Protein AF-A0A971HDA5-F1 (afdb_monomer)

Foldseek 3Di:
DQDVQQLLCCLQPVGGQVVQCVVCVPDDDTPLVVDDPQSVVLSVVLVVVLVVVVVVVDDSVVSSVVSSVSNVVSSVVVVVVVVVVVVVVVVVD

Structure (mmCIF, N/CA/C/O backbone):
data_AF-A0A971HDA5-F1
#
_entry.id   AF-A0A971HDA5-F1
#
loop_
_atom_site.group_PDB
_atom_site.id
_atom_site.type_symbol
_atom_site.label_atom_id
_atom_site.label_alt_id
_atom_site.label_comp_id
_atom_site.label_asym_id
_atom_site.label_entity_id
_atom_site.label_seq_id
_atom_site.pdbx_PDB_ins_code
_atom_site.Cartn_x
_atom_site.Cartn_y
_atom_site.Cartn_z
_atom_site.occupancy
_atom_site.B_iso_or_equiv
_atom_site.auth_seq_id
_atom_site.auth_comp_id
_atom_site.auth_asym_id
_atom_site.auth_atom_id
_atom_site.pdbx_PDB_model_num
ATOM 1 N N . TYR A 1 1 ? 10.515 -10.261 -12.249 1.00 44.00 1 TYR A N 1
ATOM 2 C CA . TYR A 1 1 ? 10.109 -8.845 -12.309 1.00 44.00 1 TYR A CA 1
ATOM 3 C C . TYR A 1 1 ? 8.896 -8.670 -11.412 1.00 44.00 1 TYR A C 1
ATOM 5 O O . TYR A 1 1 ? 7.950 -9.426 -11.583 1.00 44.00 1 TYR A O 1
ATOM 13 N N . ALA A 1 2 ? 8.961 -7.781 -10.414 1.00 70.12 2 ALA A N 1
ATOM 14 C CA . ALA A 1 2 ? 7.833 -7.500 -9.522 1.00 70.12 2 ALA A CA 1
ATOM 15 C C . ALA A 1 2 ? 6.724 -6.801 -10.317 1.00 70.12 2 ALA A C 1
ATOM 17 O O . ALA A 1 2 ? 7.006 -5.852 -11.052 1.00 70.12 2 ALA A O 1
ATOM 18 N N . THR A 1 3 ? 5.496 -7.305 -10.219 1.00 89.00 3 THR A N 1
ATOM 19 C CA . THR A 1 3 ? 4.338 -6.715 -10.900 1.00 89.00 3 THR A CA 1
ATOM 20 C C . THR A 1 3 ? 3.992 -5.353 -10.286 1.00 89.00 3 THR A C 1
ATOM 22 O O . THR A 1 3 ? 4.367 -5.069 -9.150 1.00 89.00 3 THR A O 1
ATOM 25 N N . GLU A 1 4 ? 3.243 -4.504 -10.995 1.00 91.81 4 GLU A N 1
ATOM 26 C CA . GLU A 1 4 ? 2.730 -3.251 -10.407 1.00 91.81 4 GLU A CA 1
ATOM 27 C C . GLU A 1 4 ? 1.823 -3.526 -9.190 1.00 91.81 4 GLU A C 1
ATOM 29 O O . GLU A 1 4 ? 1.804 -2.756 -8.234 1.00 91.81 4 GLU A O 1
ATOM 34 N N . ALA A 1 5 ? 1.145 -4.678 -9.158 1.00 92.38 5 ALA A N 1
ATOM 35 C CA . ALA A 1 5 ? 0.397 -5.120 -7.984 1.00 92.38 5 ALA A CA 1
ATOM 36 C C . ALA A 1 5 ? 1.315 -5.429 -6.787 1.00 92.38 5 ALA A C 1
ATOM 38 O O . ALA A 1 5 ? 1.024 -5.004 -5.670 1.00 92.38 5 ALA A O 1
ATOM 39 N N . ASP A 1 6 ? 2.441 -6.117 -7.005 1.00 93.44 6 ASP A N 1
ATOM 40 C CA . ASP A 1 6 ? 3.425 -6.377 -5.944 1.00 93.44 6 ASP A CA 1
ATOM 41 C C . ASP A 1 6 ? 4.087 -5.094 -5.444 1.00 93.44 6 ASP A C 1
ATOM 43 O O . ASP A 1 6 ? 4.368 -4.980 -4.253 1.00 93.44 6 ASP A O 1
ATOM 47 N N . LEU A 1 7 ? 4.297 -4.115 -6.326 1.00 95.44 7 LEU A N 1
ATOM 48 C CA . LEU A 1 7 ? 4.803 -2.796 -5.961 1.00 95.44 7 LEU A CA 1
ATOM 49 C C . LEU A 1 7 ? 3.872 -2.113 -4.957 1.00 95.44 7 LEU A C 1
ATOM 51 O O . LEU A 1 7 ? 4.317 -1.684 -3.892 1.00 95.44 7 LEU A O 1
ATOM 55 N N . LEU A 1 8 ? 2.579 -2.059 -5.276 1.00 96.94 8 LEU A N 1
ATOM 56 C CA . LEU A 1 8 ? 1.561 -1.459 -4.415 1.00 96.94 8 LEU A CA 1
ATOM 57 C C . LEU A 1 8 ? 1.414 -2.221 -3.095 1.00 96.94 8 LEU A C 1
ATOM 59 O O . LEU A 1 8 ? 1.349 -1.601 -2.036 1.00 96.94 8 LEU A O 1
ATOM 63 N N . ASN A 1 9 ? 1.434 -3.557 -3.142 1.00 95.94 9 ASN A N 1
ATOM 64 C CA . ASN A 1 9 ? 1.392 -4.384 -1.936 1.00 95.94 9 ASN A CA 1
ATOM 65 C C . ASN A 1 9 ? 2.620 -4.141 -1.050 1.00 95.94 9 ASN A C 1
ATOM 67 O O . ASN A 1 9 ? 2.484 -4.003 0.161 1.00 95.94 9 ASN A O 1
ATOM 71 N N . THR A 1 10 ? 3.806 -4.004 -1.643 1.00 95.62 10 THR A N 1
ATOM 72 C CA . THR A 1 10 ? 5.035 -3.705 -0.898 1.00 95.62 10 THR A CA 1
ATOM 73 C C . THR A 1 10 ? 4.975 -2.308 -0.284 1.00 95.62 10 THR A C 1
ATOM 75 O O . THR A 1 10 ? 5.336 -2.132 0.876 1.00 95.62 10 THR A O 1
ATOM 78 N N . ALA A 1 11 ? 4.479 -1.315 -1.026 1.00 96.88 11 ALA A N 1
ATOM 79 C CA . ALA A 1 11 ? 4.333 0.047 -0.524 1.00 96.88 11 ALA A CA 1
ATOM 80 C C . ALA A 1 11 ? 3.335 0.141 0.643 1.00 96.88 11 ALA A C 1
ATOM 82 O O . ALA A 1 11 ? 3.586 0.887 1.588 1.00 96.88 11 ALA A O 1
ATOM 83 N N . MET A 1 12 ? 2.235 -0.616 0.595 1.00 96.75 12 MET A N 1
ATOM 84 C CA . MET A 1 12 ? 1.176 -0.576 1.606 1.00 96.75 12 MET A CA 1
ATOM 85 C C . MET A 1 12 ? 1.431 -1.503 2.804 1.00 96.75 12 MET A C 1
ATOM 87 O O . MET A 1 12 ? 1.207 -1.118 3.948 1.00 96.75 12 MET A O 1
ATOM 91 N N . PHE A 1 13 ? 1.884 -2.731 2.549 1.00 95.94 13 PHE A N 1
ATOM 92 C CA . PHE A 1 13 ? 1.941 -3.818 3.535 1.00 95.94 13 PHE A CA 1
ATOM 93 C C . PHE A 1 13 ? 3.359 -4.305 3.839 1.00 95.94 13 PHE A C 1
ATOM 95 O O . PHE A 1 13 ? 3.536 -5.159 4.705 1.00 95.94 13 PHE A O 1
ATOM 102 N N . GLY A 1 14 ? 4.370 -3.812 3.119 1.00 95.38 14 GLY A N 1
ATOM 103 C CA . GLY A 1 14 ? 5.755 -4.256 3.282 1.00 95.38 14 GLY A CA 1
ATOM 104 C C . GLY A 1 14 ? 6.026 -5.678 2.783 1.00 95.38 14 GLY A C 1
ATOM 105 O O . GLY A 1 14 ? 7.076 -6.226 3.098 1.00 95.38 14 GLY A O 1
ATOM 106 N N . MET A 1 15 ? 5.101 -6.278 2.026 1.00 94.19 15 MET A N 1
ATOM 107 C CA . MET A 1 15 ? 5.238 -7.633 1.490 1.00 94.19 15 MET A CA 1
ATOM 108 C C . MET A 1 15 ? 4.581 -7.774 0.115 1.00 94.19 15 MET A C 1
ATOM 110 O O . MET A 1 15 ? 3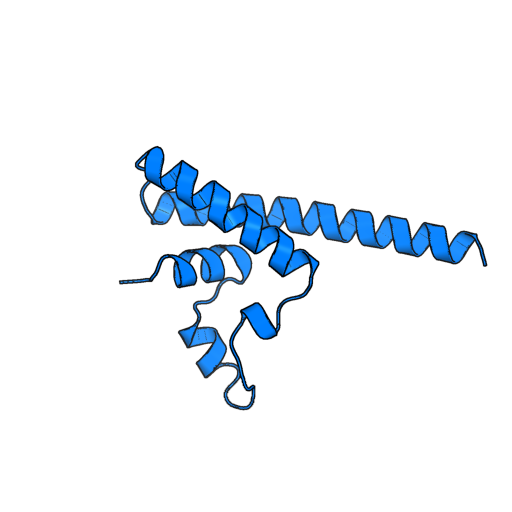.618 -7.083 -0.220 1.00 94.19 15 MET A O 1
ATOM 114 N N . THR A 1 16 ? 5.090 -8.711 -0.673 1.00 94.38 16 THR A N 1
ATOM 115 C CA . THR A 1 16 ? 4.549 -9.115 -1.974 1.00 94.38 16 THR A CA 1
ATOM 116 C C . THR A 1 16 ? 3.352 -10.057 -1.827 1.00 94.38 16 THR A C 1
ATOM 118 O O . THR A 1 16 ? 3.104 -10.637 -0.765 1.00 94.38 16 THR A O 1
ATOM 121 N N . ALA A 1 17 ? 2.616 -10.283 -2.922 1.00 92.31 17 ALA A N 1
ATOM 122 C CA . ALA A 1 17 ? 1.513 -11.247 -2.917 1.00 92.31 17 ALA A CA 1
ATOM 123 C C . ALA A 1 17 ? 1.988 -12.682 -2.617 1.00 92.31 17 ALA A C 1
ATOM 125 O O . ALA A 1 17 ? 1.255 -13.475 -2.017 1.00 92.31 17 ALA A O 1
ATOM 126 N N . LYS A 1 18 ? 3.219 -13.011 -3.033 1.00 92.31 18 LYS A N 1
ATOM 127 C CA . LYS A 1 18 ? 3.846 -14.310 -2.781 1.00 92.31 18 LYS A CA 1
ATOM 128 C C . LYS A 1 18 ? 4.173 -14.489 -1.298 1.00 92.31 18 LYS A C 1
ATOM 130 O O . LYS A 1 18 ? 3.726 -15.470 -0.715 1.00 92.31 18 LYS A O 1
ATOM 135 N N . GLU A 1 19 ? 4.874 -13.533 -0.690 1.00 94.31 19 GLU A N 1
ATOM 136 C CA . GLU A 1 19 ? 5.244 -13.585 0.735 1.00 94.31 19 GLU A CA 1
ATOM 137 C C . GLU A 1 19 ? 4.009 -13.650 1.638 1.00 94.31 19 GLU A C 1
ATOM 139 O O . GLU A 1 19 ? 3.985 -14.403 2.614 1.00 94.31 19 GLU A O 1
ATOM 144 N N . TRP A 1 20 ? 2.941 -12.927 1.279 1.00 95.19 20 TRP A N 1
ATOM 145 C CA . TRP A 1 20 ? 1.672 -13.021 1.997 1.00 95.19 20 TRP A CA 1
ATOM 146 C C . TRP A 1 20 ? 1.089 -14.435 1.945 1.00 95.19 20 TRP A C 1
ATOM 148 O O . TRP A 1 20 ? 0.658 -14.957 2.970 1.00 95.19 20 TRP A O 1
ATOM 158 N N . ARG A 1 21 ? 1.093 -15.070 0.767 1.00 93.88 21 ARG A N 1
ATOM 159 C CA . ARG A 1 21 ? 0.555 -16.425 0.581 1.00 93.88 21 ARG A CA 1
ATOM 160 C C . ARG A 1 21 ? 1.399 -17.484 1.287 1.00 93.88 21 ARG A C 1
ATOM 162 O O . ARG A 1 21 ? 0.838 -18.416 1.849 1.00 93.88 21 ARG A O 1
ATOM 169 N N . GLU A 1 22 ? 2.718 -17.321 1.298 1.00 94.56 22 GLU A N 1
ATOM 170 C CA . GLU A 1 22 ? 3.631 -18.180 2.062 1.00 94.56 22 GLU A CA 1
ATOM 171 C C . GLU A 1 22 ? 3.413 -18.035 3.575 1.00 94.56 22 GLU A C 1
ATOM 173 O O . GLU A 1 22 ? 3.458 -19.025 4.300 1.00 94.56 22 GLU A O 1
ATOM 178 N N . SER A 1 23 ? 3.102 -16.822 4.043 1.00 94.69 23 SER A N 1
ATOM 179 C CA . SER A 1 23 ? 2.835 -16.536 5.461 1.00 94.69 23 SER A CA 1
ATOM 180 C C . SER A 1 23 ? 1.403 -16.867 5.908 1.00 94.69 23 SER A C 1
ATOM 182 O O . SER A 1 23 ? 1.132 -16.891 7.105 1.00 94.69 23 SER A O 1
ATOM 184 N N . ASN A 1 24 ? 0.475 -17.100 4.973 1.00 94.31 24 ASN A N 1
ATOM 185 C CA . ASN A 1 24 ? -0.940 -17.391 5.242 1.00 94.31 24 ASN A CA 1
ATOM 186 C C . ASN A 1 24 ? -1.418 -18.616 4.425 1.00 94.31 24 ASN A C 1
ATOM 188 O O . ASN A 1 24 ? -2.319 -18.479 3.591 1.00 94.31 24 ASN A O 1
ATOM 192 N N . PRO A 1 25 ? -0.824 -19.811 4.622 1.00 93.56 25 PRO A N 1
ATOM 193 C CA . PRO A 1 25 ? -1.093 -20.990 3.789 1.00 93.56 25 PRO A CA 1
ATOM 194 C C . PRO A 1 25 ? -2.524 -21.538 3.928 1.00 93.56 25 PRO A C 1
ATOM 196 O O . PRO A 1 25 ? -3.017 -22.230 3.040 1.00 93.56 25 PRO A O 1
ATOM 199 N N . ASP A 1 26 ? -3.191 -21.237 5.038 1.00 93.75 26 ASP A N 1
ATOM 200 C CA . ASP A 1 26 ? -4.542 -21.671 5.395 1.00 93.75 26 ASP A CA 1
ATOM 201 C C . ASP A 1 26 ? -5.639 -20.690 4.944 1.00 93.75 26 ASP A C 1
ATOM 203 O O . ASP A 1 26 ? -6.819 -21.053 4.889 1.00 93.75 26 ASP A O 1
ATOM 207 N N . LYS A 1 27 ? -5.274 -19.455 4.575 1.00 90.94 27 LYS A N 1
ATOM 208 C CA . LYS A 1 27 ? -6.240 -18.448 4.129 1.00 90.94 27 LYS A CA 1
ATOM 209 C C . LYS A 1 27 ? -6.568 -18.603 2.649 1.00 90.94 27 LYS A C 1
ATOM 211 O O . LYS A 1 27 ? -5.702 -18.620 1.775 1.00 90.94 27 LYS A O 1
ATOM 216 N N . LYS A 1 28 ? -7.866 -18.643 2.352 1.00 87.00 28 LYS A N 1
ATOM 217 C CA . LYS A 1 28 ? -8.383 -18.508 0.984 1.00 87.00 28 LYS A CA 1
ATOM 218 C C . LYS A 1 28 ? -8.373 -17.027 0.590 1.00 87.00 28 LYS A C 1
ATOM 220 O O . LYS A 1 28 ? -8.705 -16.183 1.412 1.00 87.00 28 LYS A O 1
ATOM 225 N N . GLY A 1 29 ? -8.021 -16.725 -0.660 1.00 88.69 29 GLY A N 1
ATOM 226 C CA . GLY A 1 29 ? -7.973 -15.347 -1.176 1.00 88.69 29 GLY A CA 1
ATOM 227 C C . GLY A 1 29 ? -6.562 -14.757 -1.240 1.00 88.69 29 GLY A C 1
ATOM 228 O O . GLY A 1 29 ? -5.581 -15.486 -1.351 1.00 88.69 29 GLY A O 1
ATOM 229 N N . ASN A 1 30 ? -6.445 -13.437 -1.257 1.00 91.56 30 ASN A N 1
ATOM 230 C CA . ASN A 1 30 ? -5.201 -12.680 -1.371 1.00 91.56 30 ASN A CA 1
ATOM 231 C C . ASN A 1 30 ? -5.121 -11.581 -0.295 1.00 91.56 30 ASN A C 1
ATOM 233 O O . ASN A 1 30 ? -6.073 -11.357 0.446 1.00 91.56 30 ASN A O 1
ATOM 237 N N . ILE A 1 31 ? -3.991 -10.876 -0.222 1.00 93.75 31 ILE A N 1
ATOM 238 C CA . ILE A 1 31 ? -3.756 -9.836 0.791 1.00 93.75 31 ILE A CA 1
ATOM 239 C C . ILE A 1 31 ? -4.837 -8.747 0.829 1.00 93.75 31 ILE A C 1
ATOM 241 O O . ILE A 1 31 ? -5.176 -8.276 1.910 1.00 93.75 31 ILE A O 1
ATOM 245 N N . ARG A 1 32 ? -5.423 -8.386 -0.321 1.00 93.62 32 ARG A N 1
ATOM 246 C CA . ARG A 1 32 ? -6.487 -7.376 -0.407 1.00 93.62 32 ARG A CA 1
ATOM 247 C C . ARG A 1 32 ? -7.813 -7.886 0.160 1.00 93.62 32 ARG A C 1
ATOM 249 O O . ARG A 1 32 ? -8.555 -7.094 0.720 1.00 93.62 32 ARG A O 1
ATOM 256 N N . ASP A 1 33 ? -8.078 -9.192 0.095 1.00 93.62 33 ASP A N 1
ATOM 257 C CA . ASP A 1 33 ? -9.274 -9.796 0.710 1.00 93.62 33 ASP A CA 1
ATOM 258 C C . ASP A 1 33 ? -9.199 -9.771 2.247 1.00 93.62 33 ASP A C 1
ATOM 260 O O . ASP A 1 33 ? -10.216 -9.858 2.930 1.00 93.62 33 ASP A O 1
ATOM 264 N N . ALA A 1 34 ? -7.985 -9.658 2.795 1.00 93.25 34 ALA A N 1
ATOM 265 C CA . ALA A 1 34 ? -7.724 -9.542 4.226 1.00 93.25 34 ALA A CA 1
ATOM 266 C C . ALA A 1 34 ? -7.493 -8.089 4.689 1.00 93.25 34 ALA A C 1
ATOM 268 O O . ALA A 1 34 ? -7.187 -7.877 5.863 1.00 93.25 34 ALA A O 1
ATOM 269 N N . ALA A 1 35 ? -7.596 -7.107 3.788 1.00 95.06 35 ALA A N 1
ATOM 270 C CA . ALA A 1 35 ? -7.362 -5.702 4.094 1.00 95.06 35 ALA A CA 1
ATOM 271 C C . ALA A 1 35 ? -8.610 -5.040 4.702 1.00 95.06 35 ALA A C 1
ATOM 273 O O . ALA A 1 35 ? -9.743 -5.396 4.376 1.00 95.06 35 ALA A O 1
ATOM 274 N N . THR A 1 36 ? -8.409 -4.051 5.574 1.00 95.69 36 THR A N 1
ATOM 275 C CA . THR A 1 36 ? -9.513 -3.231 6.097 1.00 95.69 36 THR A CA 1
ATOM 276 C C . THR A 1 36 ? -10.052 -2.284 5.025 1.00 95.69 36 THR A C 1
ATOM 278 O O . THR A 1 36 ? -9.399 -2.037 4.007 1.00 95.69 36 THR A O 1
ATOM 281 N N . LEU A 1 37 ? -11.234 -1.704 5.254 1.00 94.12 37 LEU A N 1
ATOM 282 C CA . LEU A 1 37 ? -11.814 -0.734 4.325 1.00 94.12 37 LEU A CA 1
ATOM 283 C C . LEU A 1 37 ? -10.881 0.467 4.107 1.00 94.12 37 LEU A C 1
ATOM 285 O O . LEU A 1 37 ? -10.666 0.882 2.972 1.00 94.12 37 LEU A O 1
ATOM 289 N N . GLU A 1 38 ? -10.272 0.981 5.175 1.00 95.31 38 GLU A N 1
ATOM 290 C CA . GLU A 1 38 ? -9.320 2.093 5.118 1.00 95.31 38 GLU A CA 1
ATOM 291 C C . GLU A 1 38 ? -8.110 1.725 4.256 1.00 95.31 38 GLU A C 1
ATOM 293 O O . GLU A 1 38 ? -7.687 2.505 3.404 1.00 95.31 38 GLU A O 1
ATOM 298 N N . GLN A 1 39 ? -7.586 0.507 4.421 1.00 96.88 39 GLN A N 1
ATOM 299 C CA . GLN A 1 39 ? -6.459 0.020 3.630 1.00 96.88 39 GLN A CA 1
ATOM 300 C C . GLN A 1 39 ? -6.814 -0.123 2.145 1.00 96.88 39 GLN A C 1
ATOM 302 O O . GLN A 1 39 ? -5.995 0.208 1.289 1.00 96.88 39 GLN A O 1
ATOM 307 N N . LEU A 1 40 ? -8.031 -0.574 1.827 1.00 96.69 40 LEU A N 1
ATOM 308 C CA . LEU A 1 40 ? -8.527 -0.655 0.450 1.00 96.69 40 LEU A CA 1
ATOM 309 C C . LEU A 1 40 ? -8.693 0.731 -0.187 1.00 96.69 40 LEU A C 1
ATOM 311 O O . LEU A 1 40 ? -8.328 0.916 -1.349 1.00 96.69 40 LEU A O 1
ATOM 315 N N . VAL A 1 41 ? -9.180 1.716 0.575 1.00 96.69 41 VAL A N 1
ATOM 316 C CA . VAL A 1 41 ? -9.277 3.115 0.127 1.00 96.69 41 VAL A CA 1
ATOM 317 C C . VAL A 1 41 ? -7.891 3.676 -0.188 1.00 96.69 41 VAL A C 1
ATOM 319 O O . VAL A 1 41 ? -7.685 4.238 -1.266 1.00 96.69 41 VAL A O 1
ATOM 322 N N . VAL A 1 42 ? -6.919 3.480 0.708 1.00 97.88 42 VAL A N 1
ATOM 323 C CA . VAL A 1 42 ? -5.539 3.928 0.477 1.00 97.88 42 VAL A CA 1
ATOM 324 C C . VAL A 1 42 ? -4.938 3.227 -0.740 1.00 97.88 42 VAL A C 1
ATOM 326 O O . VAL A 1 42 ? -4.384 3.903 -1.600 1.00 97.88 42 VAL A O 1
ATOM 329 N N . LEU A 1 43 ? -5.105 1.908 -0.889 1.00 97.38 43 LEU A N 1
ATOM 330 C CA . LEU A 1 43 ? -4.632 1.169 -2.067 1.00 97.38 43 LEU A CA 1
ATOM 331 C C . LEU A 1 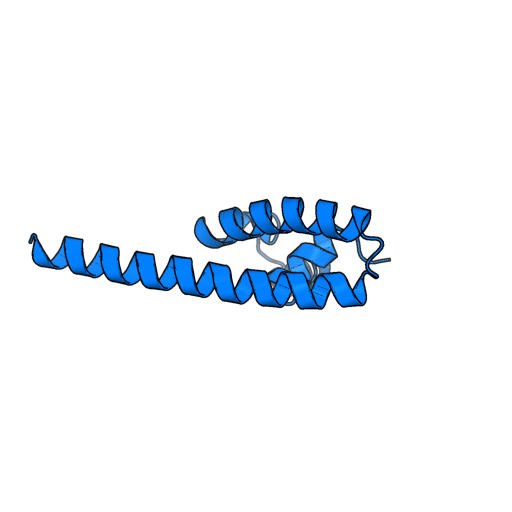43 ? -5.196 1.715 -3.384 1.00 97.38 43 LEU A C 1
ATOM 333 O O . LEU A 1 43 ? -4.431 1.913 -4.326 1.00 97.38 43 LEU A O 1
ATOM 337 N N . SER A 1 44 ? -6.503 1.987 -3.450 1.00 97.06 44 SER A N 1
ATOM 338 C CA . SER A 1 44 ? -7.133 2.564 -4.646 1.00 97.06 4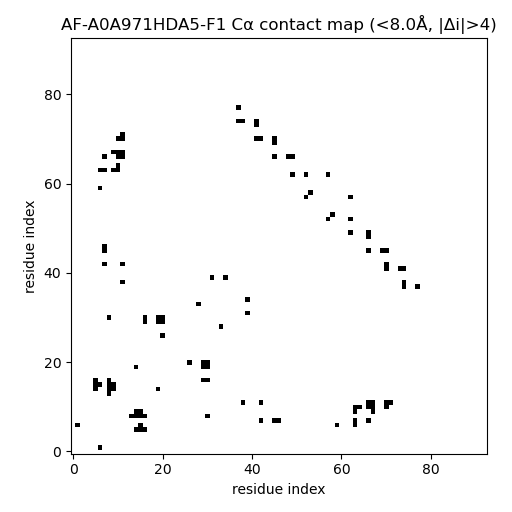4 SER A CA 1
ATOM 339 C C . SER A 1 44 ? -6.535 3.931 -4.996 1.00 97.06 44 SER A C 1
ATOM 341 O O . SER A 1 44 ? -6.294 4.247 -6.166 1.00 97.06 44 SER A O 1
ATOM 343 N N . ASN A 1 45 ? -6.217 4.731 -3.979 1.00 97.56 45 ASN A N 1
ATOM 344 C CA . ASN A 1 45 ? -5.540 5.996 -4.196 1.00 97.56 45 ASN A CA 1
ATOM 345 C C . ASN A 1 45 ? -4.074 5.808 -4.647 1.00 97.56 45 ASN A C 1
ATOM 347 O O . ASN A 1 45 ? -3.620 6.496 -5.564 1.00 97.56 45 ASN A O 1
ATOM 351 N N . LEU A 1 46 ? -3.341 4.849 -4.070 1.00 98.19 46 LEU A N 1
ATOM 352 C CA . LEU A 1 46 ? -1.977 4.523 -4.498 1.00 98.19 46 LEU A CA 1
ATOM 353 C C . LEU A 1 46 ? -1.925 4.052 -5.956 1.00 98.19 46 LEU A C 1
ATOM 355 O O . LEU A 1 46 ? -0.972 4.393 -6.647 1.00 98.19 46 LEU A O 1
ATOM 359 N N . GLU A 1 47 ? -2.929 3.322 -6.449 1.00 97.75 47 GLU A N 1
ATOM 360 C CA . GLU A 1 47 ? -3.032 2.931 -7.865 1.00 97.75 47 GLU A CA 1
ATOM 361 C C . GLU A 1 47 ? -3.062 4.156 -8.789 1.00 97.75 47 GLU A C 1
ATOM 363 O O . GLU A 1 47 ? -2.295 4.234 -9.754 1.00 97.75 47 GLU A O 1
ATOM 368 N N . SER A 1 48 ? -3.886 5.149 -8.445 1.00 97.81 48 SER A N 1
ATOM 369 C CA . SER A 1 48 ? -4.012 6.397 -9.208 1.00 97.81 48 SER A CA 1
ATOM 370 C C . SER A 1 48 ? -2.718 7.216 -9.183 1.00 97.81 48 SER A C 1
ATOM 372 O O . SER A 1 48 ? -2.258 7.708 -10.215 1.00 97.81 48 SER A O 1
ATOM 374 N N . ILE A 1 49 ? -2.084 7.327 -8.012 1.00 98.12 49 ILE A N 1
ATOM 375 C CA . ILE A 1 49 ? -0.807 8.035 -7.866 1.00 98.12 49 ILE A CA 1
ATOM 376 C C . ILE A 1 49 ? 0.293 7.302 -8.625 1.00 98.12 49 ILE A C 1
ATOM 378 O O . ILE A 1 49 ? 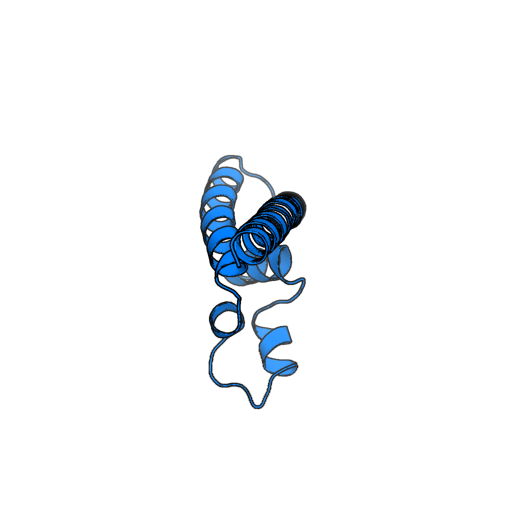1.062 7.926 -9.345 1.00 98.12 49 ILE A O 1
ATOM 382 N N . ASN A 1 50 ? 0.354 5.978 -8.529 1.00 98.06 50 ASN A N 1
ATOM 383 C CA . ASN A 1 50 ? 1.357 5.188 -9.223 1.00 98.06 50 ASN A CA 1
ATOM 384 C C . ASN A 1 50 ? 1.293 5.390 -10.745 1.00 98.06 50 ASN A C 1
ATOM 386 O O . ASN A 1 50 ? 2.337 5.555 -11.372 1.00 98.06 50 ASN A O 1
ATOM 390 N N . ALA A 1 51 ? 0.088 5.460 -11.324 1.00 97.94 51 ALA A N 1
ATOM 391 C CA . ALA A 1 51 ? -0.091 5.797 -12.736 1.00 97.94 51 ALA A CA 1
ATOM 392 C C . ALA A 1 51 ? 0.496 7.179 -13.076 1.00 97.94 51 ALA A C 1
ATOM 394 O O . ALA A 1 51 ? 1.242 7.312 -14.045 1.00 97.94 51 ALA A O 1
ATOM 395 N N . MET A 1 52 ? 0.239 8.195 -12.245 1.00 98.25 52 MET A N 1
ATOM 396 C CA . MET A 1 52 ? 0.844 9.524 -12.400 1.00 98.25 52 MET A CA 1
ATOM 397 C C . MET A 1 52 ? 2.379 9.471 -12.332 1.00 98.25 52 MET A C 1
ATOM 399 O O . MET A 1 52 ? 3.047 10.075 -13.167 1.00 98.25 52 MET A O 1
ATOM 403 N N . LEU A 1 53 ? 2.950 8.733 -11.376 1.00 98.00 53 LEU A N 1
ATOM 404 C CA . LEU A 1 53 ? 4.404 8.634 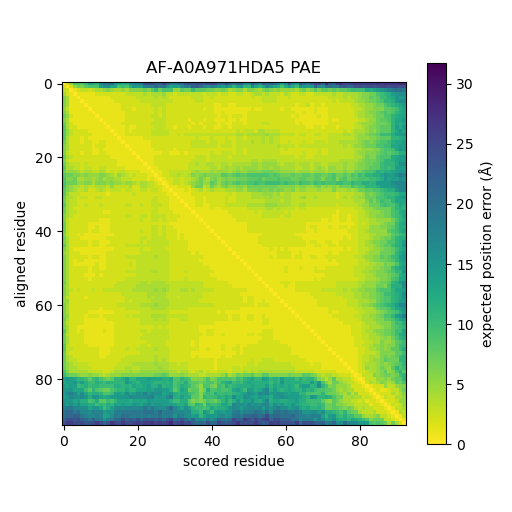-11.225 1.00 98.00 53 LEU A CA 1
ATOM 405 C C . LEU A 1 53 ? 5.059 7.883 -12.398 1.00 98.00 53 LEU A C 1
ATOM 407 O O . LEU A 1 53 ? 6.184 8.202 -12.775 1.00 98.00 53 LEU A O 1
ATOM 411 N N . ILE A 1 54 ? 4.362 6.911 -12.998 1.00 97.44 54 ILE A N 1
ATOM 412 C CA . ILE A 1 54 ? 4.801 6.260 -14.243 1.00 97.44 54 ILE A CA 1
ATOM 413 C C . ILE A 1 54 ? 4.845 7.279 -15.386 1.00 97.44 54 ILE A C 1
ATOM 415 O O . ILE A 1 54 ? 5.828 7.316 -16.120 1.00 97.44 54 ILE A O 1
ATOM 419 N N . HIS A 1 55 ? 3.824 8.133 -15.521 1.00 97.88 55 HIS A N 1
ATOM 420 C CA . HIS A 1 55 ? 3.811 9.203 -16.528 1.00 97.88 55 HIS A CA 1
ATOM 421 C C . HIS A 1 55 ? 4.920 10.242 -16.330 1.00 97.88 55 HIS A C 1
ATOM 423 O O . HIS A 1 55 ? 5.350 10.866 -17.294 1.00 97.88 55 HIS A O 1
ATOM 429 N N . GLN A 1 56 ? 5.390 10.417 -15.098 1.00 98.06 56 GLN A N 1
ATOM 430 C CA . GLN A 1 56 ? 6.544 11.252 -14.757 1.00 98.06 56 GLN A CA 1
ATOM 431 C C . GLN A 1 56 ? 7.889 10.525 -14.929 1.00 98.06 56 GLN A C 1
ATOM 433 O O . GLN A 1 56 ? 8.921 11.058 -14.533 1.00 98.06 56 GLN A O 1
ATOM 438 N N . GLU A 1 57 ? 7.880 9.311 -15.487 1.00 97.81 57 GLU A N 1
ATOM 439 C CA . GLU A 1 57 ? 9.066 8.496 -15.778 1.00 97.81 57 GLU A CA 1
ATOM 440 C C . GLU A 1 57 ? 9.918 8.154 -14.541 1.00 97.81 57 GLU A C 1
ATOM 442 O O . GLU A 1 57 ? 11.104 7.837 -14.646 1.00 97.81 57 GLU A O 1
ATOM 447 N N . LEU A 1 58 ? 9.311 8.154 -13.347 1.00 97.81 58 LEU A N 1
ATOM 448 C CA . LEU A 1 58 ? 9.998 7.760 -12.118 1.00 97.81 58 LEU A CA 1
ATOM 449 C C . LEU A 1 58 ? 10.316 6.264 -12.113 1.00 97.81 58 LEU A C 1
ATOM 451 O O . LEU A 1 58 ? 9.480 5.405 -12.431 1.00 97.81 58 LEU A O 1
ATOM 455 N N . SER A 1 59 ? 11.520 5.930 -11.647 1.00 96.62 59 SER A N 1
ATOM 456 C CA . SER A 1 59 ? 11.931 4.537 -11.513 1.00 96.62 59 SER A CA 1
ATOM 457 C C . SER A 1 59 ? 11.071 3.804 -10.481 1.00 96.62 59 SER A C 1
ATOM 459 O O . SER A 1 59 ? 10.574 4.381 -9.512 1.00 96.62 59 SER A O 1
ATOM 461 N N . GLN A 1 60 ? 10.946 2.484 -10.631 1.00 94.88 60 GLN A N 1
ATOM 462 C CA . GLN A 1 60 ? 10.188 1.647 -9.695 1.00 94.88 60 GLN A CA 1
ATOM 463 C C . GLN A 1 60 ? 10.622 1.855 -8.230 1.00 94.88 60 GLN A C 1
ATOM 465 O O . GLN A 1 60 ? 9.794 1.927 -7.324 1.00 94.88 60 GLN A O 1
ATOM 470 N N . LYS A 1 61 ? 11.932 2.006 -8.006 1.00 94.56 61 LYS A N 1
ATOM 471 C CA . LYS A 1 61 ? 12.528 2.217 -6.682 1.00 94.56 61 LYS A CA 1
ATOM 472 C C . LYS A 1 61 ? 12.118 3.554 -6.063 1.00 94.56 61 LYS A C 1
ATOM 474 O O . LYS A 1 61 ? 11.917 3.623 -4.853 1.00 94.56 61 LYS A O 1
ATOM 479 N N . GLU A 1 62 ? 12.021 4.609 -6.865 1.00 97.31 62 GLU A N 1
ATOM 480 C CA . GLU A 1 62 ? 11.561 5.923 -6.403 1.00 97.31 62 GLU A CA 1
ATOM 481 C C . GLU A 1 62 ? 10.066 5.898 -6.108 1.00 97.31 62 GLU A C 1
ATOM 483 O O . GLU A 1 62 ? 9.649 6.352 -5.041 1.00 97.31 62 GLU A O 1
ATOM 488 N N . ARG A 1 63 ? 9.280 5.279 -6.998 1.00 97.50 63 ARG A N 1
ATOM 489 C CA . ARG A 1 63 ? 7.832 5.120 -6.827 1.00 97.50 63 ARG A CA 1
ATOM 490 C C . ARG A 1 63 ? 7.489 4.403 -5.526 1.00 97.50 63 ARG A C 1
ATOM 492 O O . ARG A 1 63 ? 6.689 4.924 -4.760 1.00 97.50 63 ARG A O 1
ATOM 499 N N . ILE A 1 64 ? 8.142 3.278 -5.212 1.00 96.31 64 ILE A N 1
ATOM 500 C CA . ILE A 1 64 ? 7.898 2.533 -3.959 1.00 96.31 64 ILE A CA 1
ATOM 501 C C . ILE A 1 64 ? 8.088 3.420 -2.726 1.00 96.31 64 ILE A C 1
ATOM 503 O O . ILE A 1 64 ? 7.254 3.400 -1.824 1.00 96.31 64 ILE A O 1
ATOM 507 N N . LYS A 1 65 ? 9.162 4.217 -2.683 1.00 97.12 65 LYS A N 1
ATOM 508 C CA . LYS A 1 65 ? 9.437 5.103 -1.542 1.00 97.12 65 LYS A CA 1
ATOM 509 C C . LYS A 1 65 ? 8.356 6.167 -1.379 1.00 97.12 65 LYS A C 1
ATOM 511 O O . LYS A 1 65 ? 7.892 6.393 -0.266 1.00 97.12 65 LYS A O 1
ATOM 516 N N . GLN A 1 66 ? 7.955 6.804 -2.479 1.00 98.12 66 GLN A N 1
ATOM 517 C CA . GLN A 1 66 ? 6.916 7.832 -2.446 1.00 98.12 66 GLN A CA 1
ATOM 518 C C . GLN A 1 66 ? 5.553 7.244 -2.072 1.00 98.12 66 GLN A C 1
ATOM 520 O O . GLN A 1 66 ? 4.873 7.775 -1.199 1.00 98.12 66 GLN A O 1
ATOM 525 N N . LEU A 1 67 ? 5.179 6.117 -2.677 1.00 98.44 67 LEU A N 1
ATOM 526 C CA . LEU A 1 67 ? 3.917 5.439 -2.394 1.00 98.44 67 LEU A CA 1
ATOM 527 C C . LEU A 1 67 ? 3.850 4.955 -0.946 1.00 98.44 67 LEU A C 1
ATOM 529 O O . LEU A 1 67 ? 2.816 5.125 -0.314 1.00 98.44 67 LEU A O 1
ATOM 533 N N . ASN A 1 68 ? 4.940 4.419 -0.389 1.00 98.31 68 ASN A N 1
ATOM 534 C CA . ASN A 1 68 ? 4.981 4.018 1.018 1.00 98.31 68 ASN A CA 1
ATOM 535 C C . ASN A 1 68 ? 4.820 5.217 1.963 1.00 98.31 68 ASN A C 1
ATOM 537 O O . ASN A 1 68 ? 4.042 5.147 2.911 1.00 98.31 68 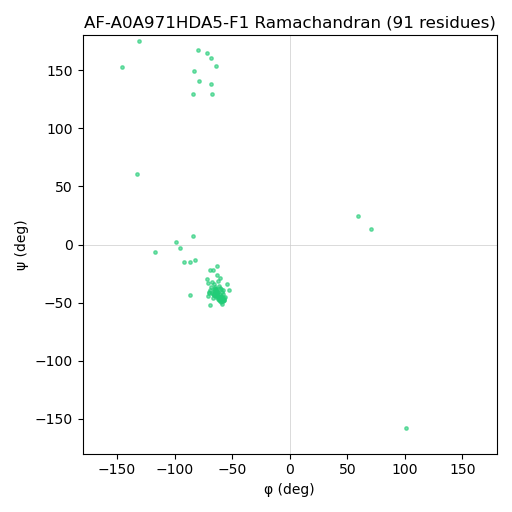ASN A O 1
ATOM 541 N N . TYR A 1 69 ? 5.495 6.335 1.676 1.00 98.38 69 TYR A N 1
ATOM 542 C CA . TYR A 1 69 ? 5.317 7.566 2.445 1.00 98.38 69 TYR A CA 1
ATOM 543 C C . TYR A 1 69 ? 3.851 8.025 2.435 1.00 98.38 69 TYR A C 1
ATOM 545 O O . TYR A 1 69 ? 3.265 8.255 3.491 1.00 98.38 69 TYR A O 1
ATOM 553 N N . ILE A 1 70 ? 3.233 8.073 1.252 1.00 98.19 70 ILE A N 1
ATOM 554 C CA . ILE A 1 70 ? 1.829 8.469 1.085 1.00 98.19 70 ILE A CA 1
ATOM 555 C C . ILE A 1 70 ? 0.893 7.494 1.806 1.00 98.19 70 ILE A C 1
ATOM 557 O O . ILE A 1 70 ? -0.027 7.936 2.492 1.00 98.19 70 ILE A O 1
ATOM 561 N N . ALA A 1 71 ? 1.145 6.187 1.705 1.00 98.25 71 ALA A N 1
ATOM 562 C CA . ALA A 1 71 ? 0.371 5.155 2.386 1.00 98.25 71 ALA A CA 1
ATOM 563 C C . ALA A 1 71 ? 0.363 5.366 3.906 1.00 98.25 71 ALA A C 1
ATOM 565 O O . ALA A 1 71 ? -0.701 5.378 4.526 1.00 98.25 71 ALA A O 1
ATOM 566 N N . ILE A 1 72 ? 1.538 5.606 4.498 1.00 97.88 72 ILE A N 1
ATOM 567 C CA . ILE A 1 72 ? 1.689 5.884 5.932 1.00 97.88 72 ILE A CA 1
ATOM 568 C C . ILE A 1 72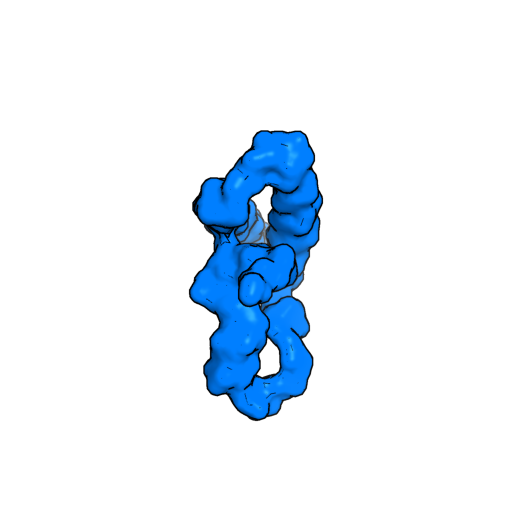 ? 0.924 7.152 6.316 1.00 97.88 72 ILE A C 1
ATOM 570 O O . ILE A 1 72 ? 0.177 7.145 7.297 1.00 97.88 72 ILE A O 1
ATOM 574 N N . THR A 1 73 ? 1.076 8.235 5.548 1.00 97.81 73 THR A N 1
ATOM 575 C CA . THR A 1 73 ? 0.374 9.497 5.813 1.00 97.81 73 THR A CA 1
ATOM 576 C C . THR A 1 73 ? -1.141 9.308 5.781 1.00 97.81 73 THR A C 1
ATOM 578 O O . THR A 1 73 ? -1.821 9.689 6.731 1.00 97.81 73 THR A O 1
ATOM 581 N N . GLN A 1 74 ? -1.673 8.673 4.736 1.00 97.25 74 GLN A N 1
ATOM 582 C CA . GLN A 1 74 ? -3.115 8.486 4.583 1.00 97.25 74 GLN A CA 1
ATOM 583 C C . GLN A 1 74 ? -3.697 7.546 5.635 1.00 97.25 74 GLN A C 1
ATOM 585 O O . GLN A 1 74 ? -4.736 7.863 6.210 1.00 97.25 74 GLN A O 1
ATOM 590 N N . MET A 1 75 ? -3.012 6.445 5.957 1.00 97.19 75 MET A N 1
ATOM 591 C CA . MET A 1 75 ? -3.448 5.553 7.034 1.00 97.19 75 MET A CA 1
ATOM 592 C C . MET A 1 75 ? -3.456 6.255 8.390 1.00 97.19 75 MET A C 1
ATOM 594 O O . MET A 1 75 ? -4.408 6.102 9.152 1.00 97.19 75 MET A O 1
ATOM 598 N N . THR A 1 76 ? -2.442 7.072 8.680 1.00 95.12 76 THR A N 1
ATOM 599 C CA . THR A 1 76 ? -2.391 7.854 9.924 1.00 95.12 76 THR A CA 1
ATOM 600 C C . THR A 1 76 ? -3.579 8.816 10.012 1.00 95.12 76 THR A C 1
ATOM 602 O O . THR A 1 76 ? -4.257 8.885 11.040 1.00 95.12 76 THR A O 1
ATOM 605 N N . SER A 1 77 ? -3.889 9.522 8.920 1.00 94.31 77 SER A N 1
ATOM 606 C CA . SER A 1 77 ? -5.055 10.405 8.849 1.00 94.31 77 SER A CA 1
ATOM 607 C C . SER A 1 77 ? -6.377 9.650 9.020 1.00 94.31 77 SER A C 1
ATOM 609 O O . SER A 1 77 ? -7.196 10.060 9.835 1.00 94.31 77 SER A O 1
ATOM 611 N N . LEU A 1 78 ? -6.586 8.527 8.330 1.00 92.62 78 LEU A N 1
ATOM 612 C CA . LEU A 1 78 ? -7.839 7.766 8.422 1.00 92.62 78 LEU A CA 1
ATOM 613 C C . LEU A 1 78 ? -8.063 7.164 9.815 1.00 92.62 78 LEU A C 1
ATOM 615 O O . LEU A 1 78 ? -9.166 7.249 10.357 1.00 92.62 78 LEU A O 1
ATOM 619 N N . LEU A 1 79 ? -7.020 6.608 10.433 1.00 91.06 79 LEU A N 1
ATOM 620 C CA . LEU A 1 79 ? -7.127 6.021 11.770 1.00 91.06 79 LEU A CA 1
ATOM 621 C C . LEU A 1 79 ? -7.347 7.089 12.848 1.00 91.06 79 LEU A C 1
ATOM 623 O O . LEU A 1 79 ? -8.158 6.886 13.748 1.00 91.06 79 LEU A O 1
ATOM 627 N N . SER A 1 80 ? -6.689 8.249 12.736 1.00 88.50 80 SER A N 1
ATOM 628 C CA . SER A 1 80 ? -6.938 9.365 13.661 1.00 88.50 80 SER A CA 1
ATOM 629 C C . SER A 1 80 ? -8.369 9.906 13.561 1.00 88.50 80 SER A C 1
ATOM 631 O O . SER A 1 80 ? -8.984 10.190 14.587 1.00 88.50 80 SER A O 1
ATOM 633 N N . LEU A 1 81 ? -8.937 9.992 12.353 1.00 81.50 81 LEU A N 1
ATOM 634 C CA . LEU A 1 81 ? -10.339 10.377 12.163 1.00 81.50 81 LEU A CA 1
ATOM 635 C C . LEU A 1 81 ? -11.302 9.343 12.761 1.00 81.50 81 LEU A C 1
ATOM 637 O O . LEU A 1 81 ? -12.286 9.718 13.397 1.00 81.50 81 LEU A O 1
ATOM 641 N N . SER A 1 82 ? -10.991 8.056 12.609 1.00 80.00 82 SER A N 1
ATOM 642 C CA . SER A 1 82 ? -11.796 6.955 13.154 1.00 80.00 82 SER A CA 1
ATOM 643 C C . SER A 1 82 ? -11.832 6.971 14.690 1.00 80.00 82 SER A C 1
ATOM 645 O O . SER A 1 82 ? -12.885 6.752 15.295 1.00 80.00 82 SER A O 1
ATOM 647 N N . ASP A 1 83 ? -10.709 7.302 15.340 1.00 80.00 83 ASP A N 1
ATOM 648 C CA . ASP A 1 83 ? -10.653 7.501 16.796 1.00 80.00 83 ASP A CA 1
ATOM 649 C C . ASP A 1 83 ? -11.523 8.687 17.243 1.00 80.00 83 ASP A C 1
ATOM 651 O O . ASP A 1 83 ? -12.297 8.580 18.198 1.00 80.00 83 ASP A O 1
ATOM 655 N N . VAL A 1 84 ? -11.465 9.807 16.512 1.00 78.19 84 VAL A N 1
ATOM 656 C CA . VAL A 1 84 ? -12.314 10.976 16.787 1.00 78.19 84 VAL A CA 1
ATOM 657 C C . VAL A 1 84 ? -13.794 10.618 16.663 1.00 78.19 84 VAL A C 1
ATOM 659 O O . VAL A 1 84 ? -14.566 10.957 17.560 1.00 78.19 84 VAL A O 1
ATOM 662 N N . GLN A 1 85 ? -14.191 9.903 15.609 1.00 76.69 85 GLN A N 1
ATOM 663 C CA . GLN A 1 85 ? -15.575 9.471 15.423 1.00 76.69 85 GLN A CA 1
ATOM 664 C C . GLN A 1 85 ? -16.046 8.572 16.575 1.00 76.69 85 GLN A C 1
ATOM 666 O O . GLN A 1 85 ? -17.072 8.854 17.193 1.00 76.69 85 GLN A O 1
ATOM 671 N N . THR A 1 86 ? -15.243 7.572 16.947 1.00 76.56 86 THR A N 1
ATOM 672 C CA . THR A 1 86 ? -15.550 6.660 18.063 1.00 76.56 86 THR A CA 1
ATOM 673 C C . THR A 1 86 ? -15.754 7.418 19.381 1.00 76.56 86 THR A C 1
ATOM 675 O O . THR A 1 86 ? -16.618 7.080 20.190 1.00 76.56 86 THR A O 1
ATOM 678 N N . ARG A 1 87 ? -14.953 8.460 19.631 1.00 77.69 87 ARG A N 1
ATOM 679 C CA . ARG A 1 87 ? -15.070 9.296 20.836 1.00 77.69 87 ARG A CA 1
ATOM 680 C C . ARG A 1 87 ? -16.313 10.182 20.828 1.00 77.69 87 ARG A C 1
ATOM 682 O O . ARG A 1 87 ? -16.844 10.461 21.900 1.00 77.69 87 ARG A O 1
ATOM 689 N N . LEU A 1 88 ? -16.746 10.650 19.658 1.00 75.81 88 LEU A N 1
ATOM 690 C CA . LEU A 1 88 ? -17.970 11.439 19.517 1.00 75.81 88 LEU A CA 1
ATOM 691 C C . LEU A 1 88 ? -19.212 10.576 19.741 1.00 75.81 88 LEU A C 1
ATOM 693 O O . LEU A 1 88 ? -20.113 11.007 20.452 1.00 75.81 88 LEU A O 1
ATOM 697 N N . GLU A 1 89 ? -19.227 9.356 19.206 1.00 77.62 89 GLU A N 1
ATOM 698 C CA . GLU A 1 89 ? -20.320 8.397 19.407 1.00 77.62 89 GLU A CA 1
ATOM 699 C C . GLU A 1 89 ? -20.483 8.053 20.896 1.00 77.62 89 GLU A C 1
ATOM 701 O O . GLU A 1 89 ? -21.560 8.247 21.446 1.00 77.62 89 GLU A O 1
ATOM 706 N N . LYS A 1 90 ? -19.389 7.725 21.598 1.00 73.94 90 LYS A N 1
ATOM 707 C CA . LYS A 1 90 ? -19.401 7.440 23.050 1.00 73.94 90 LYS A CA 1
ATOM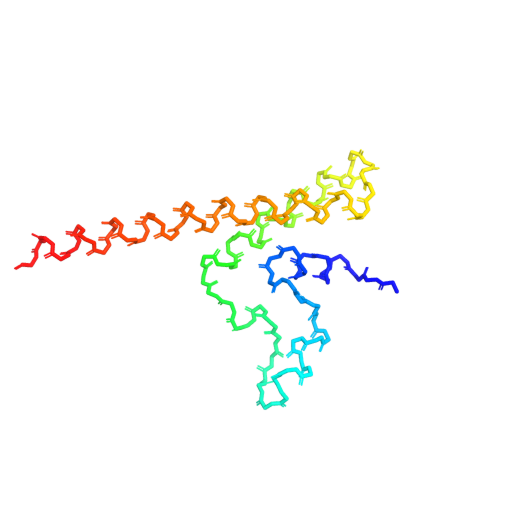 708 C C . LYS A 1 90 ? -19.809 8.610 23.949 1.00 73.94 90 LYS A C 1
ATOM 710 O O . LYS A 1 90 ? -20.064 8.396 25.127 1.00 73.94 90 LYS A O 1
ATOM 715 N N . LYS A 1 91 ? -19.766 9.852 23.456 1.00 65.81 91 LYS A N 1
ATOM 716 C CA . LYS A 1 91 ? -20.178 11.039 24.226 1.00 65.81 91 LYS A CA 1
ATOM 717 C C . LYS A 1 91 ? -21.683 11.308 24.106 1.00 65.81 91 LYS A C 1
ATOM 719 O O . LYS A 1 91 ? -22.209 12.116 24.867 1.00 65.81 91 LYS A O 1
ATOM 724 N N . ASN A 1 92 ? -22.340 10.683 23.131 1.00 63.69 92 ASN A N 1
ATOM 725 C CA . ASN A 1 92 ? -23.771 10.826 22.884 1.00 63.69 92 ASN A CA 1
ATOM 726 C C . ASN A 1 92 ? -24.612 9.721 23.554 1.00 63.69 92 ASN A C 1
ATOM 728 O O . ASN A 1 92 ? -25.837 9.797 23.474 1.00 63.69 92 ASN A O 1
ATOM 732 N N . ASP A 1 93 ? -23.959 8.757 24.211 1.00 52.12 93 ASP A N 1
ATOM 733 C CA . ASP A 1 93 ? -24.548 7.744 25.099 1.00 52.12 93 ASP A CA 1
ATOM 734 C C . ASP A 1 93 ? -24.433 8.176 26.575 1.00 52.12 93 ASP A C 1
ATOM 736 O O . ASP A 1 93 ? -25.368 7.880 27.356 1.00 52.12 93 ASP A O 1
#

Solvent-accessible surface area (backbone atoms only — not comparable to full-atom values): 5378 Å² total; per-residue (Å²): 133,84,48,74,67,32,45,52,34,31,26,69,71,74,39,38,68,63,58,49,45,71,75,38,79,85,59,86,80,53,71,73,78,74,48,53,73,68,54,50,53,48,49,57,50,45,54,57,50,48,54,54,41,52,76,69,67,52,51,72,74,56,47,38,54,52,44,25,53,51,39,53,53,52,52,53,53,54,54,53,50,5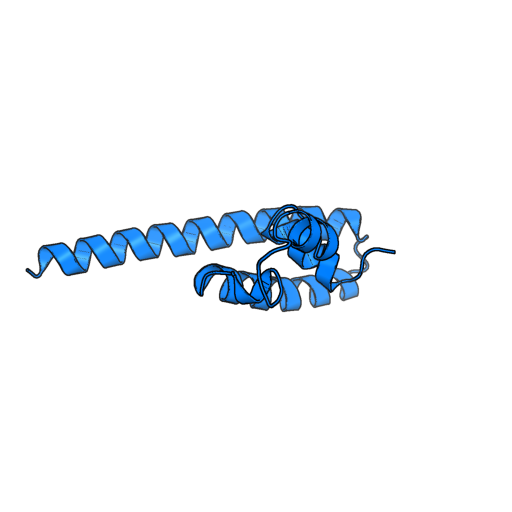1,53,53,51,54,54,52,56,67,70,77,110

Sequence (93 aa):
YATEADLLNTAMFGMTAKEWRESNPDKKGNIRDAATLEQLVVLSNLESINAMLIHQELSQKERIKQLNYIAITQMTSLLSLSDVQTRLEKKND

pLDDT: mean 91.59, std 10.04, range [44.0, 98.44]

Radius of gyration: 15.66 Å; Cα contacts (8 Å, |Δi|>4): 60; chains: 1; bounding box: 37×33×42 Å

Secondary structure (DSSP, 8-state):
---HHHHHHHHHHSS-HHHHHHH-TT--S-GGGGS-HHHHHHHHHHHHHHHHHHHTT--HHHHHHHHHHHHHHHHHHHHHHHHHHHHHHTT--

Mean predicted aligned error: 4.8 Å